Protein 1JQ0 (pdb70)

Radius of gyra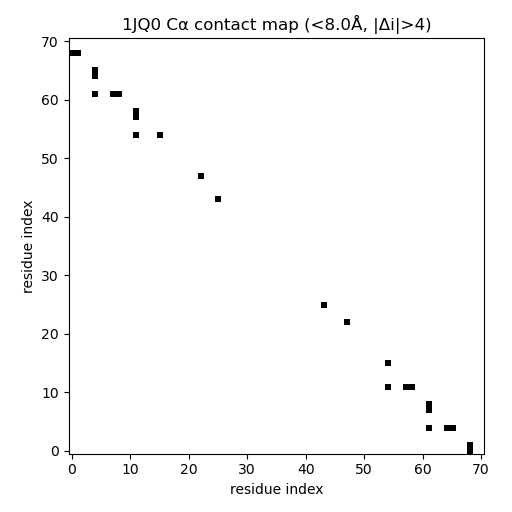tion: 16.42 Å; Cα contacts (8 Å, |Δi|>4): 13; chains: 1; bounding box: 23×19×52 Å

B-factor: mean 24.3, std 8.76, range [12.4, 55.96]

Organism: NCBI:txid1429985

Sequence (71 aa):
LAGIVQQQQQLLDLVTRQQELLRLTVWGIKNLQTGGWQEWKRKVDFLEENITALLEEAQIQQEKNMYELQK

Solvent-accessible surface area: 5828 Å² total; per-residue (Å²): 159,62,55,111,14,88,90,84,56,86,95,22,76,101,75,38,112,105,8,76,109,94,90,116,64,20,165,21,73,76,84,154,80,139,120,57,115,76,86,71,45,132,132,18,65,132,92,46,89,59,45,53,43,97,14,97,104,41,88,97,94,16,85,121,44,64,149,133,58,135,115

InterPro domains:
  IPR000328 Retroviral envelope protein GP41-like [PF00517] (543-737)
  IPR000328 Retroviral envelope protein GP41-like [cd09909] (552-674)
  IPR000777 Human immunodeficiency virus 1, envelope glycoprotein Gp120 [PF00516] (24-525)
  IPR036377 Gp120 core superfamily [G3DSA:2.170.40.20] (30-159)
  IPR036377 Gp120 core superfamily [G3DSA:2.170.40.20] (184-509)
  IPR036377 Gp120 core superfamily [SSF56502] (68-502)

CATH classification: 1.10.287.210

Foldseek 3Di:
DVVVLVVLVVVLVVVVVVLVVVVVVVVVVVVVVCVCVVVVVVVVVVVNVVVVVVSVVSVVVSVVVVVVVVD

Secondary structure (DSSP, 8-state):
-HHHHHHHHHHHHHHHHHHHHHHHHHHHHHHHH---HHHHHHHHHHHHHHHHHHHHHHHHHHHHHHHHHH-

Structure (mmCIF, N/CA/C/O backbone):
data_1JQ0
#
_entry.id   1JQ0
#
_cell.length_a   48.877
_cell.length_b   48.877
_cell.length_c   150.987
_cell.angle_alpha   90.00
_cell.angle_beta   90.00
_cell.angle_gamma   120.00
#
_symmetry.space_group_name_H-M   'H 3 2'
#
loop_
_entity.id
_entity.type
_entity.pdbx_description
1 polymer 'gp41 envelope protein'
2 water water
#
loop_
_atom_site.group_PDB
_atom_site.id
_atom_site.type_symbol
_atom_site.label_atom_id
_atom_site.label_alt_id
_atom_site.label_comp_id
_atom_site.label_asym_id
_atom_site.label_entity_id
_atom_site.label_seq_id
_atom_site.pdbx_PDB_ins_code
_atom_site.Cartn_x
_atom_site.Cartn_y
_atom_site.Cartn_z
_atom_site.occupancy
_atom_site.B_iso_or_equiv
_atom_site.auth_seq_id
_atom_site.auth_comp_id
_atom_site.auth_asym_id
_atom_site.auth_atom_id
_atom_site.pdbx_PDB_model_num
ATOM 1 N N . LEU A 1 4 ? 29.758 40.107 55.248 1.00 29.47 4 LEU A N 1
ATOM 2 C CA . LEU A 1 4 ? 29.380 41.055 54.150 1.00 23.35 4 LEU A CA 1
ATOM 3 C C . LEU A 1 4 ? 30.493 41.243 53.118 1.00 21.78 4 LEU A C 1
ATOM 4 O O . LEU A 1 4 ? 30.237 41.693 52.000 1.00 20.32 4 L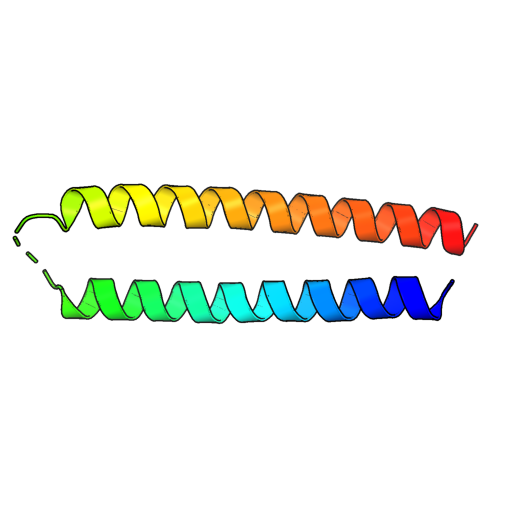EU A O 1
ATOM 9 N N . ALA A 1 5 ? 31.727 40.914 53.481 1.00 20.57 5 ALA A N 1
ATOM 10 C CA . ALA A 1 5 ? 32.830 41.058 52.532 1.00 21.47 5 ALA A CA 1
ATOM 11 C C . ALA A 1 5 ? 32.574 40.237 51.264 1.00 20.88 5 ALA A C 1
ATOM 12 O O . ALA A 1 5 ? 32.854 40.696 50.160 1.00 20.30 5 ALA A O 1
ATOM 14 N N . GLY A 1 6 ? 32.039 39.029 51.428 1.00 20.32 6 GLY A N 1
ATOM 15 C CA . GLY A 1 6 ? 31.762 38.178 50.283 1.00 17.97 6 GLY A CA 1
ATOM 16 C C . GLY A 1 6 ? 30.667 38.742 49.393 1.00 19.52 6 GLY A C 1
ATOM 17 O O . GLY A 1 6 ? 30.723 38.622 48.169 1.00 18.60 6 GLY A O 1
ATOM 18 N N . ILE A 1 7 ? 29.660 39.346 50.009 1.00 16.44 7 ILE A N 1
ATOM 19 C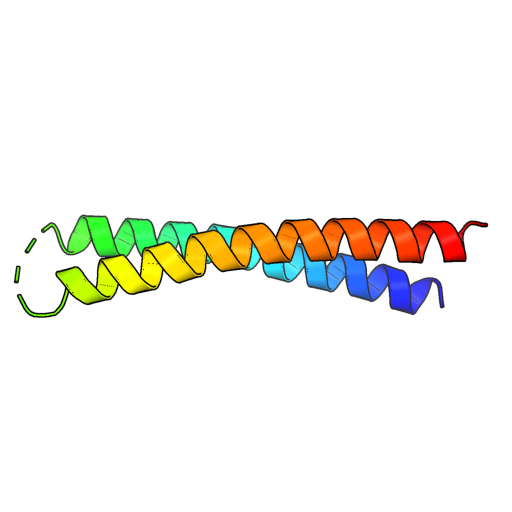 CA . ILE A 1 7 ? 28.561 39.947 49.265 1.00 18.81 7 ILE A CA 1
ATOM 20 C C . ILE A 1 7 ? 29.092 41.152 48.493 1.00 18.50 7 ILE A C 1
ATOM 21 O O . ILE A 1 7 ? 28.791 41.317 47.318 1.00 17.95 7 ILE A O 1
ATOM 26 N N . VAL A 1 8 ? 29.891 41.988 49.152 1.00 16.97 8 VAL A N 1
ATOM 27 C CA . VAL A 1 8 ? 30.456 43.159 48.473 1.00 15.97 8 VAL A CA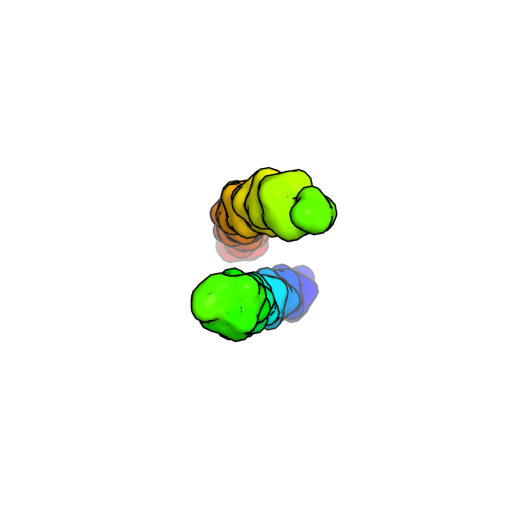 1
ATOM 28 C C . VAL A 1 8 ? 31.380 42.723 47.329 1.00 17.16 8 VAL A C 1
ATOM 29 O O . VAL A 1 8 ? 31.396 43.349 46.267 1.00 15.97 8 VAL A O 1
ATOM 33 N N . GLN A 1 9 ? 32.138 41.647 47.541 1.00 16.54 9 GLN A N 1
ATOM 34 C CA . GLN A 1 9 ? 33.036 41.129 46.509 1.00 17.49 9 GLN A CA 1
ATOM 35 C C . GLN A 1 9 ? 32.212 40.610 45.329 1.00 16.73 9 GLN A C 1
ATOM 36 O O . GLN A 1 9 ? 32.591 40.788 44.178 1.00 17.10 9 GLN A O 1
ATOM 42 N N . GLN A 1 10 ? 31.075 39.987 45.620 1.00 17.25 10 GLN A N 1
ATOM 43 C CA . GLN A 1 10 ? 30.222 39.477 44.559 1.00 17.53 10 GLN A CA 1
ATOM 44 C C . GLN A 1 10 ? 29.658 40.647 43.758 1.00 16.14 10 GLN A C 1
ATOM 45 O O . GLN A 1 10 ? 29.479 40.538 42.550 1.00 19.35 10 GLN A O 1
ATOM 51 N N . GLN A 1 11 ? 29.384 41.770 44.411 1.00 15.79 11 GLN A N 1
ATOM 52 C CA . GLN A 1 11 ? 28.869 42.916 43.666 1.00 14.35 11 GLN A CA 1
ATOM 53 C C . GLN A 1 11 ? 29.946 43.437 42.727 1.00 14.76 11 GLN A C 1
ATOM 54 O O . GLN A 1 11 ? 29.645 43.880 41.629 1.00 15.16 11 GLN A O 1
ATOM 60 N N . GLN A 1 12 ? 31.206 43.390 43.155 1.00 14.98 12 GLN A N 1
ATOM 61 C CA . GLN A 1 12 ? 32.297 43.818 42.283 1.00 15.80 12 GLN A CA 1
ATOM 62 C C . GLN A 1 12 ? 32.380 42.870 41.075 1.00 17.07 12 GLN A C 1
ATOM 63 O O . GLN A 1 12 ? 32.599 43.310 39.949 1.00 15.50 12 GLN A O 1
ATOM 69 N N . GLN A 1 13 ? 32.196 41.572 41.308 1.00 14.88 13 GLN A N 1
ATOM 70 C CA . GLN A 1 13 ? 32.265 40.610 40.212 1.00 15.74 13 GLN A CA 1
ATOM 71 C C . GLN A 1 13 ? 31.131 40.833 39.221 1.00 15.05 13 GLN A C 1
ATOM 72 O O . GLN A 1 13 ? 31.331 40.719 38.011 1.00 17.03 13 GLN A O 1
ATOM 78 N N . LEU A 1 14 ? 29.946 41.164 39.725 1.00 15.49 14 LEU A N 1
ATOM 79 C CA . LEU A 1 14 ? 28.815 41.414 38.828 1.00 13.80 14 LEU A CA 1
ATOM 80 C C . LEU A 1 14 ? 29.057 42.711 38.067 1.00 14.77 14 LEU A C 1
ATOM 81 O O . LEU A 1 14 ? 28.735 42.816 36.890 1.00 15.32 14 LEU A O 1
ATOM 86 N N . LEU A 1 15 ? 29.630 43.708 38.738 1.00 14.65 15 LEU A N 1
ATOM 87 C CA . LEU A 1 15 ? 29.903 44.968 38.072 1.00 14.42 15 LEU A CA 1
ATOM 88 C C . LEU A 1 15 ? 30.916 44.745 36.956 1.00 15.46 15 LEU A C 1
ATOM 89 O O . LEU A 1 15 ? 30.793 45.294 35.862 1.00 16.48 15 LEU A O 1
ATOM 94 N N . ASP A 1 16 ? 31.924 43.925 37.231 1.00 16.39 16 ASP A N 1
ATOM 95 C CA . ASP A 1 16 ? 32.919 43.640 36.212 1.00 16.84 16 ASP A CA 1
ATOM 96 C C . ASP A 1 16 ? 32.276 42.896 35.043 1.00 16.71 16 ASP A C 1
ATOM 97 O O . ASP A 1 16 ? 32.608 43.151 33.881 1.00 18.08 16 ASP A O 1
ATOM 102 N N . LEU A 1 17 ? 31.343 41.992 35.338 1.00 15.74 17 LEU A N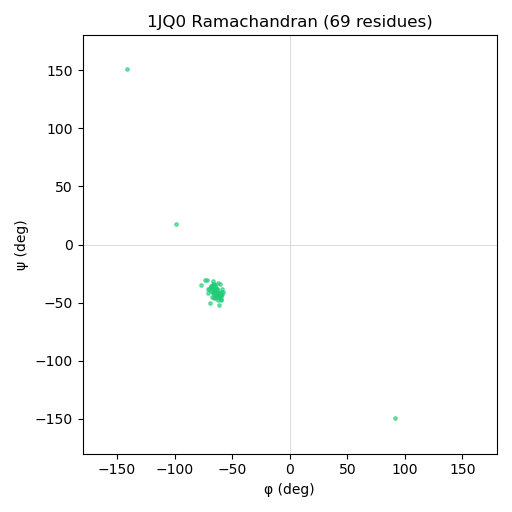 1
ATOM 103 C CA . LEU A 1 17 ? 30.666 41.254 34.273 1.00 14.34 17 LEU A CA 1
ATOM 104 C C . LEU A 1 17 ? 29.847 42.203 33.403 1.00 16.07 17 LEU A C 1
ATOM 105 O O . LEU A 1 17 ? 29.896 42.139 32.177 1.00 16.36 17 LEU A O 1
ATOM 110 N N . VAL A 1 18 ? 29.092 43.098 34.030 1.00 13.82 18 VAL A N 1
ATOM 111 C CA . VAL A 1 18 ? 28.272 44.017 33.241 1.00 15.62 18 VAL A CA 1
ATOM 112 C C . VAL A 1 18 ? 29.138 44.968 32.434 1.00 15.68 18 VAL A C 1
ATOM 113 O O . VAL A 1 18 ? 28.786 45.344 31.320 1.00 16.40 18 VAL A O 1
ATOM 117 N N . THR A 1 19 ? 30.280 45.349 32.991 1.00 15.96 19 THR A N 1
ATOM 118 C CA . THR A 1 19 ? 31.182 46.249 32.284 1.00 15.75 19 THR A CA 1
ATOM 119 C C . THR A 1 19 ? 31.726 45.547 31.047 1.00 17.32 19 THR A C 1
ATOM 120 O O . THR A 1 19 ? 31.756 46.128 29.956 1.00 15.89 19 THR A O 1
ATOM 124 N N . ARG A 1 20 ? 32.148 44.296 31.219 1.00 15.71 20 ARG A N 1
ATOM 125 C CA . ARG A 1 20 ? 32.699 43.530 30.098 1.00 15.74 20 ARG A CA 1
ATOM 126 C C . ARG A 1 20 ? 31.616 43.281 29.048 1.00 14.98 20 ARG A C 1
ATOM 127 O O . ARG A 1 20 ? 31.885 43.323 27.845 1.00 14.93 20 ARG A O 1
ATOM 132 N N . GLN A 1 21 ? 30.393 43.013 29.497 1.00 13.91 21 GLN A N 1
ATOM 133 C CA . GLN A 1 21 ? 29.306 42.793 28.547 1.00 15.45 21 GLN A CA 1
ATOM 134 C C . GLN A 1 21 ? 29.001 44.075 27.783 1.00 14.77 21 GLN A C 1
ATOM 135 O O . GLN A 1 21 ? 28.601 44.021 26.626 1.00 16.29 21 GLN A O 1
ATOM 141 N N . GLN A 1 22 ? 29.188 45.230 28.418 1.00 14.05 22 GLN A N 1
ATOM 142 C CA . GLN A 1 22 ? 28.933 46.482 27.718 1.00 14.71 22 GLN A CA 1
ATOM 143 C C . GLN A 1 22 ? 29.991 46.657 26.631 1.00 16.08 22 GLN A C 1
ATOM 144 O O . GLN A 1 22 ? 29.695 47.147 25.544 1.00 16.63 22 GLN A O 1
ATOM 150 N N . GLU A 1 23 ? 31.222 46.247 26.924 1.00 15.97 23 GLU A N 1
ATOM 151 C CA . GLU A 1 23 ? 32.287 46.357 25.933 1.00 16.43 23 GLU A CA 1
ATOM 152 C C . GLU A 1 23 ? 31.927 45.488 24.733 1.00 16.42 23 GLU A C 1
ATOM 153 O O . GLU A 1 23 ? 32.116 45.888 23.583 1.00 19.10 23 GLU A O 1
ATOM 159 N N . LEU A 1 24 ? 31.407 44.297 25.001 1.00 17.47 24 LEU A N 1
ATOM 160 C CA . LEU A 1 24 ? 31.024 43.400 23.915 1.00 16.14 24 LEU A CA 1
ATOM 161 C C . LEU A 1 24 ? 29.815 43.972 23.160 1.00 17.13 24 LEU A C 1
ATOM 162 O O . LEU A 1 24 ? 29.752 43.904 21.934 1.00 15.22 24 LEU A O 1
ATOM 167 N N . LEU A 1 25 ? 28.865 44.552 23.890 1.00 16.51 25 LEU A N 1
ATOM 168 C CA . LEU A 1 25 ? 27.695 45.160 23.250 1.00 18.83 25 LEU A CA 1
ATOM 169 C C . LEU A 1 25 ? 28.121 46.302 22.330 1.00 19.36 25 LEU A C 1
ATOM 170 O O . LEU A 1 25 ? 27.589 46.447 21.229 1.00 20.03 25 LEU A O 1
ATOM 175 N N . ARG A 1 26 ? 29.073 47.117 22.777 1.00 17.46 26 ARG A N 1
ATOM 176 C CA . ARG A 1 26 ? 29.559 48.222 21.959 1.00 17.29 26 ARG A CA 1
ATOM 177 C C . ARG A 1 26 ? 30.111 47.686 20.640 1.00 19.00 26 ARG A C 1
ATOM 178 O O . ARG A 1 26 ? 29.920 48.298 19.587 1.00 19.27 26 ARG A O 1
ATOM 186 N N . LEU A 1 27 ? 30.783 46.540 20.698 1.00 17.18 27 LEU A N 1
ATOM 187 C CA . LEU A 1 27 ? 31.358 45.934 19.500 1.00 16.93 27 LEU A CA 1
ATOM 188 C C . LEU A 1 27 ? 30.287 45.381 18.580 1.00 17.02 27 LEU A C 1
ATOM 189 O O . LEU A 1 27 ? 30.409 45.469 17.355 1.00 16.78 27 LEU A O 1
ATOM 194 N N . THR A 1 28 ? 29.239 44.798 19.152 1.00 16.91 28 THR A N 1
ATOM 195 C CA . THR A 1 28 ? 28.181 44.276 18.300 1.00 15.69 28 THR A CA 1
ATOM 196 C C . THR A 1 28 ? 27.452 45.443 17.638 1.00 17.01 28 THR A C 1
ATOM 197 O O . THR A 1 28 ? 27.039 45.341 16.486 1.00 17.51 28 THR A O 1
ATOM 201 N N . VAL A 1 29 ? 27.301 46.559 18.349 1.00 16.28 29 VAL A N 1
ATOM 202 C CA . VAL A 1 29 ? 26.645 47.717 17.743 1.00 16.82 29 VAL A CA 1
ATOM 203 C C . VAL A 1 29 ? 27.520 48.234 16.594 1.00 15.45 29 VAL A C 1
ATOM 204 O O . VAL A 1 29 ? 27.022 48.598 15.530 1.00 15.24 29 VAL A O 1
ATOM 208 N N . TRP A 1 30 ? 28.827 48.272 16.817 1.00 17.24 30 TRP A N 1
ATOM 209 C CA . TRP A 1 30 ? 29.748 48.719 15.770 1.00 16.44 30 TRP A CA 1
ATOM 210 C C . TRP A 1 30 ? 29.622 47.803 14.544 1.00 16.77 30 TRP A C 1
ATOM 211 O O . TRP A 1 30 ? 29.598 48.264 13.399 1.00 16.87 30 TRP A O 1
ATOM 222 N N . GLY A 1 31 ? 29.550 46.501 14.797 1.00 16.38 31 GLY A N 1
ATOM 223 C CA . GLY A 1 31 ? 29.435 45.532 13.718 1.00 14.74 31 GLY A CA 1
ATOM 224 C C . GLY A 1 31 ? 28.164 45.721 12.907 1.00 16.26 31 GLY A C 1
ATOM 225 O O . GLY A 1 31 ? 28.182 45.662 11.681 1.00 16.93 31 GLY A O 1
ATOM 226 N N . ILE A 1 32 ? 27.049 45.959 13.592 1.00 15.43 32 ILE A N 1
ATOM 227 C CA . ILE A 1 32 ? 25.779 46.135 12.902 1.00 15.59 32 ILE A CA 1
ATOM 228 C C . ILE A 1 32 ? 25.800 47.411 12.084 1.00 16.53 32 ILE A C 1
ATOM 229 O O . ILE A 1 32 ? 25.322 47.434 10.949 1.00 19.03 32 ILE A O 1
ATOM 234 N N . LYS A 1 33 ? 26.359 48.472 12.657 1.00 16.06 33 LYS A N 1
ATOM 235 C CA . LYS A 1 33 ? 26.446 4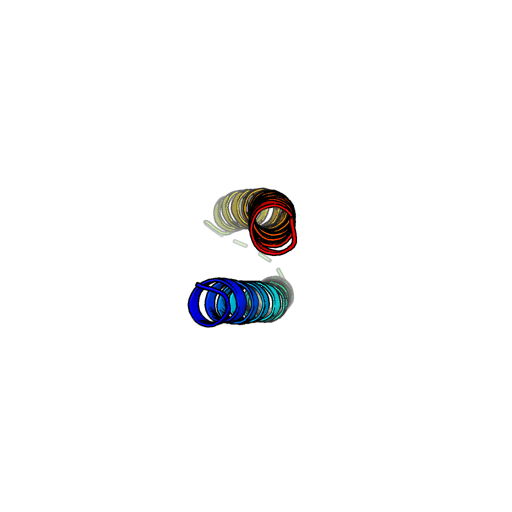9.730 11.935 1.00 18.04 33 LYS A CA 1
ATOM 236 C C . LYS A 1 33 ? 27.315 49.562 10.702 1.00 19.71 33 LYS A C 1
ATOM 237 O O . LYS A 1 33 ? 27.011 50.123 9.656 1.00 20.15 33 LYS A O 1
ATOM 243 N N . ASN A 1 34 ? 28.390 48.787 10.817 1.00 19.49 34 ASN A N 1
ATOM 244 C CA . ASN A 1 34 ? 29.285 48.590 9.676 1.00 21.99 34 ASN A CA 1
ATOM 245 C C . ASN A 1 34 ? 28.624 47.786 8.557 1.00 25.08 34 ASN A C 1
ATOM 246 O O . ASN A 1 34 ? 28.851 48.052 7.367 1.00 28.09 34 ASN A O 1
ATOM 251 N N . LEU A 1 35 ? 27.792 46.817 8.931 1.00 21.13 35 LEU A N 1
ATOM 252 C CA . LEU A 1 35 ? 27.107 45.987 7.943 1.00 20.02 35 LEU A CA 1
ATOM 253 C C . LEU A 1 35 ? 25.941 46.723 7.307 1.00 20.42 35 LEU A C 1
ATOM 254 O O . LEU A 1 35 ? 25.650 46.533 6.128 1.00 23.03 35 LEU A O 1
ATOM 259 N N . GLN A 1 36 ? 25.274 47.566 8.094 1.00 20.42 36 GLN A N 1
ATOM 260 C CA . GLN A 1 36 ? 24.124 48.319 7.614 1.00 23.44 36 GLN A CA 1
ATOM 261 C C . GLN A 1 36 ? 24.518 49.274 6.477 1.00 26.14 36 GLN A C 1
ATOM 262 O O . GLN A 1 36 ? 23.729 49.508 5.554 1.00 26.23 36 GLN A O 1
ATOM 268 N N . THR A 1 37 ? 25.742 49.800 6.545 1.00 28.21 37 THR A N 1
ATOM 269 C CA . THR A 1 37 ? 26.299 50.683 5.511 1.00 33.68 37 THR A CA 1
ATOM 270 C C . THR A 1 37 ? 27.782 50.357 5.315 1.00 35.71 37 THR A C 1
ATOM 271 O O . THR A 1 37 ? 28.160 49.655 4.373 1.00 38.18 37 THR A O 1
ATOM 275 N N . GLY A 1 45 ? 14.545 53.603 5.948 1.00 38.60 45 GLY A N 1
ATOM 276 C CA . GLY A 1 45 ? 13.890 52.672 6.845 1.00 35.97 45 GLY A CA 1
ATOM 277 C C . GLY A 1 45 ? 13.869 53.192 8.268 1.00 36.40 45 GLY A C 1
ATOM 278 O O . GLY A 1 45 ? 13.844 54.408 8.495 1.00 37.33 45 GLY A O 1
ATOM 279 N N . GLY A 1 46 ? 13.896 52.273 9.229 1.00 32.63 46 GLY A N 1
ATOM 280 C CA . GLY A 1 46 ? 13.865 52.663 10.627 1.00 29.85 46 GLY A CA 1
ATOM 281 C C . GLY A 1 46 ? 15.229 52.686 11.292 1.00 27.39 46 GLY A C 1
ATOM 282 O O . GLY A 1 46 ? 15.329 52.680 12.520 1.00 26.70 46 GLY A O 1
ATOM 283 N N . TRP A 1 47 ? 16.284 52.715 10.488 1.00 24.30 47 TRP A N 1
ATOM 284 C CA . TRP A 1 47 ? 17.635 52.737 11.036 1.00 20.90 47 TRP A CA 1
ATOM 285 C C . TRP A 1 47 ? 18.030 54.051 11.689 1.00 21.64 47 TRP A C 1
ATOM 286 O O . TRP A 1 47 ? 18.843 54.065 12.615 1.00 19.10 47 TRP A O 1
ATOM 297 N N . GLN A 1 48 ? 17.472 55.158 11.202 1.00 21.79 48 GLN A N 1
ATOM 298 C CA . GLN A 1 48 ? 17.781 56.461 11.769 1.00 24.50 48 GLN A CA 1
ATOM 299 C C . GLN A 1 48 ? 17.383 56.476 13.240 1.00 22.34 48 GLN A C 1
ATOM 300 O O . GLN A 1 48 ? 18.152 56.909 14.109 1.00 21.93 48 GLN A O 1
ATOM 303 N N . GLU A 1 49 ? 16.177 55.996 13.527 1.00 20.52 49 GLU A N 1
ATOM 304 C CA . GLU A 1 49 ? 15.712 55.971 14.901 1.00 20.77 49 GLU A CA 1
ATOM 305 C C . GLU A 1 49 ? 16.411 54.892 15.706 1.00 19.64 49 GLU A C 1
ATOM 306 O O . GLU A 1 49 ? 16.602 55.045 16.907 1.00 21.15 49 GLU A O 1
ATOM 312 N N . TRP A 1 50 ? 16.789 53.800 15.047 1.00 20.09 50 TRP A N 1
ATOM 313 C CA . TRP A 1 50 ? 17.506 52.724 15.726 1.00 18.56 50 TRP A CA 1
ATOM 314 C C . TRP A 1 50 ? 18.799 53.330 16.291 1.00 18.05 50 TRP A C 1
ATOM 315 O O . TRP A 1 50 ? 19.140 53.121 17.456 1.00 18.26 50 TRP A O 1
ATOM 326 N N . LYS A 1 51 ? 19.506 54.091 15.456 1.00 19.24 51 LYS A N 1
ATOM 327 C CA . LYS A 1 51 ? 20.754 54.737 15.863 1.00 19.68 51 LYS A CA 1
ATOM 328 C C . LYS A 1 51 ? 20.546 55.694 17.040 1.00 20.13 51 LYS A C 1
ATOM 329 O O . LYS A 1 51 ? 21.338 55.721 17.984 1.00 19.90 51 LYS A O 1
ATOM 332 N N . ARG A 1 52 ? 19.494 56.498 16.978 1.00 19.36 52 ARG A N 1
ATOM 333 C CA . ARG A 1 52 ? 19.232 57.429 18.066 1.00 20.72 52 ARG A CA 1
ATOM 334 C C . ARG A 1 52 ? 19.029 56.710 19.390 1.00 19.87 52 ARG A C 1
ATOM 335 O O . ARG A 1 52 ? 19.514 57.170 20.428 1.00 20.27 52 ARG A O 1
ATOM 343 N N . LYS A 1 53 ? 18.320 55.586 19.353 1.00 19.92 53 LYS A N 1
ATOM 344 C CA . LYS A 1 53 ? 18.037 54.832 20.574 1.00 20.48 53 LYS A CA 1
ATOM 345 C C . LYS A 1 53 ? 19.296 54.160 21.103 1.00 21.39 53 LYS A C 1
ATOM 346 O O . LYS A 1 53 ? 19.551 54.146 22.308 1.00 18.44 53 LYS A O 1
ATOM 352 N N . VAL A 1 54 ? 20.084 53.592 20.195 1.00 20.22 54 VAL A N 1
ATOM 353 C CA . VAL A 1 54 ? 21.313 52.923 20.591 1.00 19.61 54 VAL A CA 1
ATOM 354 C C . VAL A 1 54 ? 22.269 53.936 21.217 1.00 20.49 54 VAL A C 1
ATOM 355 O O . VAL A 1 54 ? 22.905 53.654 22.232 1.00 20.80 54 VAL A O 1
ATOM 359 N N . ASP A 1 55 ? 22.345 55.126 20.632 1.00 21.72 55 ASP A N 1
ATOM 360 C CA . ASP A 1 55 ? 23.222 56.163 21.170 1.00 23.31 55 ASP A CA 1
ATOM 361 C C . ASP A 1 55 ? 22.810 56.546 22.590 1.00 21.04 55 ASP A C 1
ATOM 362 O O . ASP A 1 55 ? 23.664 56.722 23.463 1.00 24.47 55 ASP A O 1
ATOM 367 N N . PHE A 1 56 ? 21.506 56.683 22.817 1.00 18.86 56 PHE A N 1
ATOM 368 C CA . PHE A 1 56 ? 21.001 57.036 24.139 1.00 21.68 56 PHE A CA 1
ATOM 369 C C . PHE A 1 56 ? 21.368 55.961 25.152 1.00 21.71 56 PHE A C 1
ATOM 370 O O . PHE A 1 56 ? 21.860 56.262 26.244 1.00 21.32 56 PHE A O 1
ATOM 378 N N . LEU A 1 57 ? 21.125 54.705 24.789 1.00 20.21 57 LEU A N 1
ATOM 379 C CA . LEU A 1 57 ? 21.426 53.604 25.691 1.00 19.12 57 LEU A CA 1
ATOM 380 C C . LEU A 1 57 ? 22.910 53.507 26.016 1.00 19.50 57 LEU A C 1
ATOM 381 O O . LEU A 1 57 ? 23.278 53.291 27.172 1.00 17.49 57 LEU A O 1
ATOM 386 N N . GLU A 1 58 ? 23.765 53.664 25.010 1.00 18.03 58 GLU A N 1
ATOM 387 C CA . GLU A 1 58 ? 25.199 53.592 25.246 1.00 20.91 58 GLU A CA 1
ATOM 388 C C . GLU A 1 58 ? 25.633 54.673 26.230 1.00 21.65 58 GLU A C 1
ATOM 389 O O . GLU A 1 58 ? 26.400 54.400 27.145 1.00 21.67 58 GLU A O 1
ATOM 395 N N . GLU A 1 59 ? 25.132 55.894 26.042 1.00 20.96 59 GLU A N 1
ATOM 396 C CA . GLU A 1 59 ? 25.483 57.001 26.931 1.00 22.25 59 GLU A CA 1
ATOM 397 C C . GLU A 1 59 ? 24.955 56.767 28.346 1.00 23.11 59 GLU A C 1
ATOM 398 O O . GLU A 1 59 ? 25.675 56.963 29.332 1.00 23.21 59 GLU A O 1
ATOM 401 N N . ASN A 1 60 ? 23.699 56.344 28.436 1.00 20.63 60 ASN A N 1
ATOM 402 C CA . ASN A 1 60 ? 23.056 56.095 29.722 1.00 21.60 60 ASN A CA 1
ATOM 403 C C . ASN A 1 60 ? 23.721 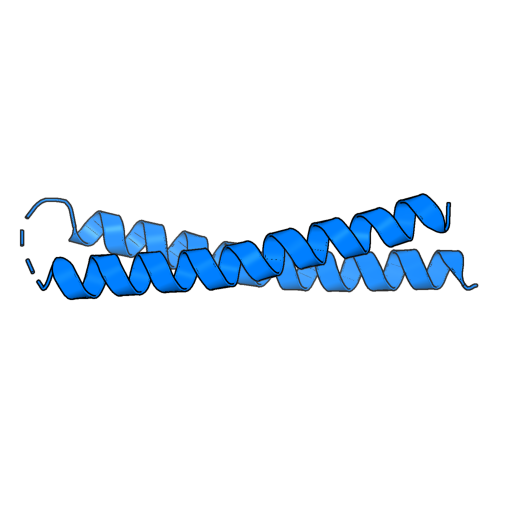54.960 30.497 1.00 20.98 60 ASN A C 1
ATOM 404 O O . ASN A 1 60 ? 23.916 55.056 31.714 1.00 21.32 60 ASN A O 1
ATOM 409 N N . ILE A 1 61 ? 24.079 53.889 29.795 1.00 20.40 61 ILE A N 1
ATOM 410 C CA . ILE A 1 61 ? 24.725 52.758 30.453 1.00 19.81 61 ILE A CA 1
ATOM 411 C C . ILE A 1 61 ? 26.109 53.159 30.957 1.00 19.25 61 ILE A C 1
ATOM 412 O O . ILE A 1 61 ? 26.512 52.793 32.061 1.00 19.99 61 ILE A O 1
ATOM 417 N N . THR A 1 62 ? 26.839 53.925 30.152 1.00 19.65 62 THR A N 1
ATOM 418 C CA . THR A 1 62 ? 28.169 54.372 30.553 1.00 22.52 62 THR A CA 1
ATOM 419 C C . THR A 1 62 ? 28.080 55.179 31.845 1.00 20.34 62 THR A C 1
ATOM 420 O O . THR A 1 62 ? 28.898 55.012 32.751 1.00 20.64 62 THR A O 1
ATOM 424 N N . ALA A 1 63 ? 27.084 56.051 31.924 1.00 20.58 63 ALA A N 1
ATOM 425 C CA . ALA A 1 63 ? 26.875 56.874 33.108 1.00 21.14 63 ALA A CA 1
ATOM 426 C C . ALA A 1 63 ? 26.542 55.992 34.314 1.00 22.09 63 ALA A C 1
ATOM 427 O O . ALA A 1 63 ? 27.047 56.215 35.420 1.00 23.62 63 ALA A O 1
ATOM 429 N N . LEU A 1 64 ? 25.688 54.994 34.101 1.00 20.15 64 LEU A N 1
ATOM 430 C CA . LEU A 1 64 ? 25.289 54.075 35.173 1.00 17.77 64 LEU A CA 1
ATOM 431 C C . LEU A 1 64 ? 26.454 53.230 35.680 1.00 19.42 64 LEU A C 1
ATOM 432 O O . LEU A 1 64 ? 26.510 52.890 36.867 1.00 19.02 64 LEU A O 1
ATOM 437 N N . LEU A 1 65 ? 27.366 52.863 34.785 1.00 16.62 65 LEU A N 1
ATOM 438 C CA . LEU A 1 65 ? 28.524 52.074 35.197 1.00 18.82 65 LEU A CA 1
ATOM 439 C C . LEU A 1 65 ? 29.381 52.925 36.124 1.00 16.63 65 LEU A C 1
ATOM 440 O O . LEU A 1 65 ? 29.903 52.442 37.127 1.00 18.77 65 LEU A O 1
ATOM 445 N N . GLU A 1 66 ? 29.531 54.200 35.781 1.00 18.03 66 GLU A N 1
ATOM 446 C CA . GLU A 1 66 ? 30.331 55.102 36.616 1.00 21.29 66 GLU A CA 1
ATOM 447 C C . GLU A 1 66 ? 29.704 55.221 38.003 1.00 21.15 66 GLU A C 1
ATOM 448 O O . GLU A 1 66 ? 30.397 55.167 39.019 1.00 23.53 66 GLU A O 1
ATOM 454 N N . GLU A 1 67 ? 28.390 55.388 38.037 1.00 20.46 67 GLU A N 1
ATOM 455 C CA . GLU A 1 67 ? 27.673 55.518 39.296 1.00 20.45 67 GLU A CA 1
ATOM 456 C C . GLU A 1 67 ? 27.787 54.229 40.110 1.00 20.65 67 GLU A C 1
ATOM 457 O O . GLU A 1 67 ? 27.928 54.265 41.333 1.00 19.42 67 GLU A O 1
ATOM 463 N N . ALA A 1 68 ? 27.719 53.086 39.438 1.00 17.96 68 ALA A N 1
ATOM 464 C CA . ALA A 1 68 ? 27.829 51.813 40.152 1.00 16.65 68 ALA A CA 1
ATOM 465 C C . ALA A 1 68 ? 29.236 51.658 40.723 1.00 16.70 68 ALA A C 1
ATOM 466 O O . ALA A 1 68 ? 29.411 51.113 41.809 1.00 16.23 68 ALA A O 1
ATOM 468 N N . GLN A 1 69 ? 30.247 52.139 39.998 1.00 15.16 69 GLN A N 1
ATOM 469 C CA . GLN A 1 69 ? 31.621 52.048 40.486 1.00 19.21 69 GLN A CA 1
ATOM 470 C C . GLN A 1 69 ? 31.777 52.904 41.748 1.00 17.90 69 GLN A C 1
ATOM 471 O O . GLN A 1 69 ? 32.434 52.497 42.702 1.00 18.33 69 GLN A O 1
ATOM 477 N N . ILE A 1 70 ? 31.176 54.090 41.738 1.00 17.55 70 ILE A N 1
ATOM 478 C CA . ILE A 1 70 ? 31.227 54.989 42.892 1.00 19.51 70 ILE A CA 1
ATOM 479 C C . ILE A 1 70 ? 30.519 54.334 44.089 1.00 19.01 70 ILE A C 1
ATOM 480 O O . ILE A 1 70 ? 31.025 54.364 45.215 1.00 17.85 70 ILE A O 1
ATOM 485 N N . GLN A 1 71 ? 29.357 53.726 43.850 1.00 15.98 71 GLN A N 1
ATOM 486 C CA . GLN A 1 71 ? 28.632 53.073 44.936 1.00 16.13 71 GLN A CA 1
ATOM 487 C C . GLN A 1 71 ? 29.447 51.892 45.480 1.00 15.11 71 GLN A C 1
ATOM 488 O O . GLN A 1 71 ? 29.453 51.633 46.683 1.00 16.50 71 GLN A O 1
ATOM 494 N N . GLN A 1 72 ? 30.153 51.188 44.597 1.00 13.42 72 GLN A N 1
ATOM 495 C CA . GLN A 1 72 ? 30.961 50.055 45.012 1.00 14.65 72 GLN A CA 1
ATOM 496 C C . GLN A 1 72 ? 32.045 50.534 45.975 1.00 14.62 72 GLN A C 1
ATOM 497 O O . GLN A 1 72 ? 32.292 49.912 47.010 1.00 14.57 72 GLN A O 1
ATOM 503 N N . GLU A 1 73 ? 32.684 51.647 45.617 1.00 15.60 73 GLU A N 1
ATOM 504 C CA . GLU A 1 73 ? 33.745 52.230 46.438 1.00 18.12 73 GLU A CA 1
ATOM 505 C C . GLU A 1 73 ? 33.224 52.682 47.807 1.00 17.57 73 GLU A C 1
ATOM 506 O O . GLU A 1 73 ? 33.884 52.477 48.831 1.00 19.78 73 GLU A O 1
ATOM 509 N N . LYS A 1 74 ? 32.045 53.297 47.828 1.00 18.46 74 LYS A N 1
ATOM 510 C CA . LYS A 1 74 ? 31.452 53.729 49.092 1.00 18.04 74 LYS A CA 1
ATOM 511 C C . LYS A 1 74 ? 31.149 52.515 49.968 1.00 17.82 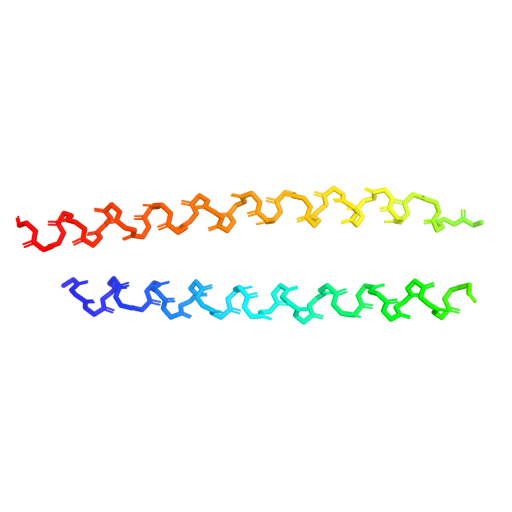74 LYS A C 1
ATOM 512 O O . LYS A 1 74 ? 31.396 52.538 51.173 1.00 18.80 74 LYS A O 1
ATOM 518 N N . ASN A 1 75 ? 30.603 51.459 49.363 1.00 15.61 75 ASN A N 1
ATOM 519 C CA . ASN A 1 75 ? 30.286 50.240 50.097 1.00 17.67 75 ASN A CA 1
ATOM 520 C C . ASN A 1 75 ? 31.567 49.615 50.658 1.00 17.23 75 ASN A C 1
ATOM 521 O O . ASN A 1 75 ? 31.591 49.151 51.800 1.00 20.26 75 ASN A O 1
ATOM 526 N N . MET A 1 76 ? 32.630 49.625 49.858 1.00 17.85 76 MET A N 1
ATOM 527 C CA . MET A 1 76 ? 33.900 49.057 50.283 1.00 21.61 76 MET A CA 1
ATOM 528 C C . MET A 1 76 ? 34.480 49.907 51.420 1.00 20.68 76 MET A C 1
ATOM 529 O O . MET A 1 76 ? 35.063 49.373 52.367 1.00 21.93 76 MET A O 1
ATOM 534 N N . TYR A 1 77 ? 34.316 51.222 51.323 1.00 21.65 77 TYR A N 1
ATOM 535 C CA . TYR A 1 77 ? 34.807 52.125 52.362 1.00 23.25 77 TYR A CA 1
ATOM 536 C C . TYR A 1 77 ? 34.122 51.820 53.684 1.00 25.55 77 TYR A C 1
ATOM 537 O O . TYR A 1 77 ? 34.775 51.637 54.707 1.00 27.83 77 TYR A O 1
ATOM 546 N N . GLU A 1 78 ? 32.795 51.777 53.664 1.00 25.77 78 GLU A N 1
ATOM 547 C CA . GLU A 1 78 ? 32.041 51.507 54.876 1.00 29.12 78 GLU A CA 1
ATOM 548 C C . GLU A 1 78 ? 32.429 50.131 55.428 1.00 30.80 78 GLU A C 1
ATOM 549 O O . GLU A 1 78 ? 32.465 49.931 56.640 1.00 30.95 78 GLU A O 1
ATOM 555 N N . LEU A 1 79 ? 32.734 49.191 54.537 1.00 27.82 79 LEU A N 1
ATOM 556 C CA . LEU A 1 79 ? 33.144 47.855 54.957 1.00 29.63 79 LEU A CA 1
ATOM 557 C C . LEU A 1 79 ? 34.525 47.907 55.622 1.00 29.26 79 LEU A C 1
ATOM 558 O O . LEU A 1 79 ? 34.712 47.377 56.716 1.00 32.00 79 LEU A O 1
ATOM 563 N N . GLN A 1 80 ? 35.483 48.543 54.951 1.00 31.88 80 GLN A N 1
ATOM 564 C CA . GLN A 1 80 ? 36.855 48.646 55.457 1.00 34.29 80 GLN A CA 1
ATOM 565 C C . GLN A 1 80 ? 36.974 49.451 56.737 1.00 35.15 80 GLN A C 1
ATOM 566 O O . GLN A 1 80 ? 37.798 49.136 57.599 1.00 35.81 80 GLN A O 1
ATOM 572 N N . LYS A 1 81 ? 36.171 50.503 56.855 1.00 37.86 81 LYS A N 1
ATOM 573 C CA . LYS A 1 81 ? 36.182 51.327 58.055 1.00 38.23 81 LYS A CA 1
ATOM 574 C C . LYS A 1 81 ? 35.593 50.470 59.176 1.00 41.22 81 LYS A C 1
ATOM 575 O O . LYS A 1 81 ? 34.636 50.914 59.847 1.00 43.52 81 LYS A O 1
#